Protein AF-A0A6J0KK56-F1 (afdb_monomer_lite)

Radius of gyration: 23.14 Å; chains: 1; bounding box: 52×40×64 Å

Sequence (88 aa):
MNILFGYAYSDGMRVIESGKLSKQTPESDGSLYTELDRPNGQPCLDTKEFDLLSNMMQAVYEERYDEAAEYRDMLSYFQAKRKLRKYK

Secondary structure (DSSP, 8-state):
----------------------------------------S---HHHHHHHHHHHHHHHHHTT-HHHHHHHHHHHHHHHHHHHHHHT-

pLDDT: mean 70.68, std 20.89, range [37.34, 97.44]

Organism: Raphanus sativus (NCBI:txid3726)

Structure (mmCIF, N/CA/C/O backbone):
data_AF-A0A6J0KK56-F1
#
_entry.id   AF-A0A6J0KK56-F1
#
loop_
_atom_site.group_PDB
_atom_site.id
_atom_site.type_symbol
_atom_site.label_atom_id
_atom_site.label_alt_id
_atom_site.label_comp_id
_atom_site.label_asym_id
_atom_site.label_entity_id
_atom_site.label_seq_id
_atom_site.pdbx_PDB_ins_code
_atom_site.Cartn_x
_atom_site.Cartn_y
_atom_site.Cartn_z
_atom_site.occupancy
_atom_site.B_iso_or_equiv
_atom_site.auth_seq_id
_atom_site.auth_comp_id
_atom_site.auth_asym_id
_atom_site.auth_atom_id
_atom_site.pdbx_PDB_model_num
ATOM 1 N N . MET A 1 1 ? 36.211 -15.059 15.545 1.00 38.50 1 MET A N 1
ATOM 2 C CA . MET A 1 1 ? 35.579 -14.008 14.723 1.00 38.50 1 MET A CA 1
ATOM 3 C C . MET A 1 1 ? 34.124 -13.906 15.145 1.00 38.50 1 MET A C 1
ATOM 5 O O . MET A 1 1 ? 33.444 -14.922 15.157 1.00 38.50 1 MET A O 1
ATOM 9 N N . ASN A 1 2 ? 33.717 -12.707 15.568 1.00 37.34 2 ASN A N 1
ATOM 10 C CA . ASN A 1 2 ? 32.329 -12.275 15.780 1.00 37.34 2 ASN A CA 1
ATOM 11 C C . ASN A 1 2 ? 31.534 -12.447 14.460 1.00 37.34 2 ASN A C 1
ATOM 13 O O . ASN A 1 2 ? 32.149 -12.422 13.398 1.00 37.34 2 ASN A O 1
ATOM 17 N N . ILE A 1 3 ? 30.211 -12.640 14.438 1.00 48.88 3 ILE A N 1
ATOM 18 C CA . ILE A 1 3 ? 29.204 -11.605 14.721 1.00 48.88 3 ILE A CA 1
ATOM 19 C C . ILE A 1 3 ? 27.893 -12.229 15.241 1.00 48.88 3 ILE A C 1
ATOM 21 O O . ILE A 1 3 ? 27.339 -13.165 14.671 1.00 48.88 3 ILE A O 1
ATOM 25 N N . LEU A 1 4 ? 27.444 -11.629 16.343 1.00 48.09 4 LEU A N 1
ATOM 26 C CA . LEU A 1 4 ? 26.159 -11.698 17.034 1.00 48.09 4 LEU A CA 1
ATOM 27 C C . LEU A 1 4 ? 24.939 -11.594 16.097 1.00 48.09 4 LEU A C 1
ATOM 29 O O . LEU A 1 4 ? 24.846 -10.669 15.291 1.00 48.09 4 LEU A O 1
ATOM 33 N N . PHE A 1 5 ? 23.935 -12.443 16.335 1.00 45.97 5 PHE A N 1
ATOM 34 C CA . PHE A 1 5 ? 22.536 -12.145 16.018 1.00 45.97 5 PHE A CA 1
ATOM 35 C C . PHE A 1 5 ? 22.076 -10.974 16.900 1.00 45.97 5 PHE A C 1
ATOM 37 O O . PHE A 1 5 ? 21.683 -11.155 18.051 1.00 45.97 5 PHE A O 1
ATOM 44 N N . GLY A 1 6 ? 22.183 -9.752 16.385 1.00 46.72 6 GLY A N 1
ATOM 45 C CA . GLY A 1 6 ? 21.689 -8.550 17.049 1.00 46.72 6 GLY A CA 1
ATOM 46 C C . GLY A 1 6 ? 20.186 -8.373 16.847 1.00 46.72 6 GLY A C 1
ATOM 47 O O . GLY A 1 6 ? 19.782 -7.568 16.016 1.00 46.72 6 GLY A O 1
ATOM 48 N N . TYR A 1 7 ? 19.364 -9.093 17.614 1.00 46.78 7 TYR A N 1
ATOM 49 C CA . TYR A 1 7 ? 17.966 -8.718 17.853 1.00 46.78 7 TYR A CA 1
ATOM 50 C C . TYR A 1 7 ? 17.758 -8.517 19.350 1.00 46.78 7 TYR A C 1
ATOM 52 O O . TYR A 1 7 ? 17.353 -9.418 20.074 1.00 46.78 7 TYR A O 1
ATOM 60 N N . ALA A 1 8 ? 18.094 -7.327 19.826 1.00 44.75 8 ALA A N 1
ATOM 61 C CA . ALA A 1 8 ? 17.609 -6.819 21.100 1.00 44.75 8 ALA A CA 1
ATOM 62 C C . ALA A 1 8 ? 17.704 -5.301 21.032 1.00 44.75 8 ALA A C 1
ATOM 64 O O . ALA A 1 8 ? 18.663 -4.677 21.483 1.00 44.75 8 ALA A O 1
ATOM 65 N N . TYR A 1 9 ? 16.703 -4.732 20.369 1.00 45.44 9 TYR A N 1
ATOM 66 C CA . TYR A 1 9 ? 16.339 -3.339 20.527 1.00 45.44 9 TYR A CA 1
ATOM 67 C C . TYR A 1 9 ? 16.083 -3.116 22.019 1.00 45.44 9 TYR A C 1
ATOM 69 O O . TYR A 1 9 ? 15.164 -3.686 22.605 1.00 45.44 9 TYR A O 1
ATOM 77 N N . SER A 1 10 ? 16.987 -2.375 22.646 1.00 54.66 10 SER A N 1
ATOM 78 C CA . SER A 1 10 ? 16.884 -1.933 24.023 1.00 54.66 10 SER A CA 1
ATOM 79 C C . SER A 1 10 ? 15.679 -1.008 24.156 1.00 54.66 10 SER A C 1
ATOM 81 O O . SER A 1 10 ? 15.778 0.173 23.828 1.00 54.66 10 SER A O 1
ATOM 83 N N . ASP A 1 11 ? 14.564 -1.522 24.661 1.00 49.75 11 ASP A N 1
ATOM 84 C CA . ASP A 1 11 ? 13.536 -0.671 25.244 1.00 49.75 11 ASP A CA 1
ATOM 85 C C . ASP A 1 11 ? 13.172 -1.179 26.643 1.00 49.75 11 ASP A C 1
ATOM 87 O O . ASP A 1 11 ? 12.589 -2.245 26.827 1.00 49.75 11 ASP A O 1
ATOM 91 N N . GLY A 1 12 ? 13.625 -0.429 27.647 1.00 60.44 12 GLY A N 1
ATOM 92 C CA . GLY A 1 12 ? 12.937 -0.268 28.929 1.00 60.44 12 GLY A CA 1
ATOM 93 C C . GLY A 1 12 ? 12.734 -1.465 29.864 1.00 60.44 12 GLY A C 1
ATOM 94 O O . GLY A 1 12 ? 12.094 -1.284 30.902 1.00 60.44 12 GLY A O 1
ATOM 95 N N . MET A 1 13 ? 13.243 -2.663 29.581 1.00 56.53 13 MET A N 1
ATOM 96 C CA . MET A 1 13 ? 12.944 -3.835 30.412 1.00 56.53 13 MET A CA 1
ATOM 97 C C . MET A 1 13 ? 13.756 -3.830 31.720 1.00 56.53 13 MET A C 1
ATOM 99 O O . MET A 1 13 ? 14.932 -4.186 31.754 1.00 56.53 13 MET A O 1
ATOM 103 N N . ARG A 1 14 ? 13.125 -3.408 32.825 1.00 61.75 14 ARG A N 1
ATOM 104 C CA . ARG A 1 14 ? 13.708 -3.507 34.172 1.00 61.75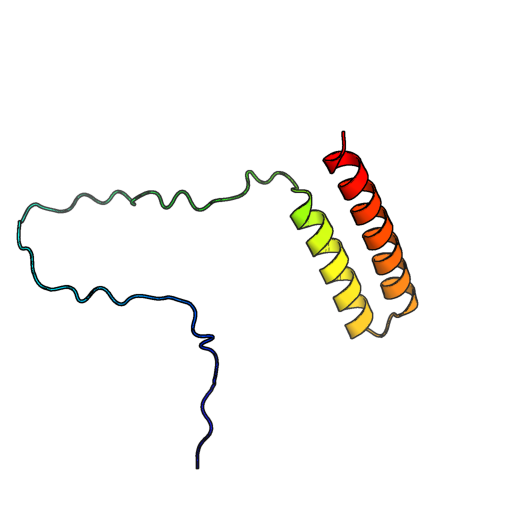 14 ARG A CA 1
ATOM 105 C C . ARG A 1 14 ? 13.630 -4.953 34.665 1.00 61.75 14 ARG A C 1
ATOM 107 O O . ARG A 1 14 ? 12.539 -5.478 34.869 1.00 61.75 14 ARG A O 1
ATOM 114 N N . VAL A 1 15 ? 14.789 -5.567 34.891 1.00 53.41 15 VAL A N 1
ATOM 115 C CA . VAL A 1 15 ? 14.920 -6.860 35.575 1.00 53.41 15 VAL A CA 1
ATOM 116 C C . VAL A 1 15 ? 14.586 -6.657 37.052 1.00 53.41 15 VAL A C 1
ATOM 118 O O . VAL A 1 15 ? 15.300 -5.949 37.758 1.00 53.41 15 VAL A O 1
ATOM 121 N N . ILE A 1 16 ? 13.491 -7.252 37.522 1.00 57.44 16 ILE A N 1
ATOM 122 C CA . ILE A 1 16 ? 13.211 -7.352 38.957 1.00 57.44 16 ILE A CA 1
ATOM 123 C C . ILE A 1 16 ? 13.882 -8.639 39.441 1.00 57.44 16 ILE A C 1
ATOM 125 O O . ILE A 1 16 ? 13.408 -9.742 39.169 1.00 57.44 16 ILE A O 1
ATOM 129 N N . GLU A 1 17 ? 15.018 -8.499 40.123 1.00 50.25 17 GLU A N 1
ATOM 130 C CA . GLU A 1 17 ? 15.679 -9.614 40.801 1.00 50.25 17 GLU A CA 1
ATOM 131 C C . GLU A 1 17 ? 14.736 -10.218 41.851 1.00 50.25 17 GLU A C 1
ATOM 133 O O . GLU A 1 17 ? 14.251 -9.548 42.764 1.00 50.25 17 GLU A O 1
ATOM 138 N N . SER A 1 18 ? 14.457 -11.514 41.710 1.00 56.62 18 SER A N 1
ATOM 139 C CA . SER A 1 18 ? 13.598 -12.272 42.620 1.00 56.62 18 SER A CA 1
ATOM 140 C C . SER A 1 18 ? 14.348 -12.621 43.909 1.00 56.62 18 SER A C 1
ATOM 142 O O . SER A 1 18 ? 14.881 -13.717 44.073 1.00 56.62 18 SER A O 1
ATOM 144 N N . GLY A 1 19 ? 14.386 -11.673 44.846 1.00 42.62 19 GLY A N 1
ATOM 145 C CA . GLY A 1 19 ? 14.865 -11.863 46.214 1.00 42.62 19 GLY A CA 1
ATOM 146 C C . GLY A 1 19 ? 13.735 -12.223 47.184 1.00 42.62 19 GLY A C 1
ATOM 147 O O . GLY A 1 19 ? 13.140 -11.345 47.790 1.00 42.62 19 GLY A O 1
ATOM 148 N N . LYS A 1 20 ? 13.467 -13.528 47.325 1.00 50.62 20 LYS A N 1
ATOM 149 C CA . LYS A 1 20 ? 12.861 -14.234 48.479 1.00 50.62 20 LYS A CA 1
ATOM 150 C C . LYS A 1 20 ? 11.811 -13.476 49.324 1.00 50.62 20 LYS A C 1
ATOM 152 O O . LYS A 1 20 ? 12.154 -12.831 50.311 1.00 50.62 20 LYS A O 1
ATOM 157 N N . LEU A 1 21 ? 10.526 -13.771 49.100 1.00 42.84 21 LEU A N 1
ATOM 158 C CA . LEU A 1 21 ? 9.532 -13.763 50.181 1.00 42.84 21 LEU A CA 1
ATOM 159 C C . LEU A 1 21 ? 8.756 -15.086 50.189 1.00 42.84 21 LEU A C 1
ATOM 161 O O . LEU A 1 21 ? 7.815 -15.304 49.435 1.00 42.84 21 LEU A O 1
ATOM 165 N N . SER A 1 22 ? 9.208 -15.986 51.058 1.00 46.91 22 SER A N 1
ATOM 166 C CA . SER A 1 22 ? 8.468 -17.166 51.498 1.00 46.91 22 SER A CA 1
ATOM 167 C C . SER A 1 22 ? 7.164 -16.736 52.166 1.00 46.91 22 SER A C 1
ATOM 169 O O . SER A 1 22 ? 7.243 -16.028 53.168 1.00 46.91 22 SER A O 1
ATOM 171 N N . LYS A 1 23 ? 6.012 -17.203 51.661 1.00 41.78 23 LYS A N 1
ATOM 172 C CA . LYS A 1 23 ? 4.895 -17.735 52.466 1.00 41.78 23 LYS A CA 1
ATOM 173 C C . LYS A 1 23 ? 4.157 -18.806 51.658 1.00 41.78 23 LYS A C 1
ATOM 175 O O . LYS A 1 23 ? 3.700 -18.567 50.549 1.00 41.78 23 LYS A O 1
ATOM 180 N N . GLN A 1 24 ? 4.104 -19.997 52.240 1.00 44.69 24 GLN A N 1
ATOM 181 C CA . GLN A 1 24 ? 3.426 -21.193 51.750 1.00 44.69 24 GLN A CA 1
ATOM 182 C C . GLN A 1 24 ? 1.905 -20.993 51.691 1.00 44.69 24 GLN A C 1
ATOM 184 O O . GLN A 1 24 ? 1.337 -20.476 52.652 1.00 44.69 24 GLN A O 1
ATOM 189 N N . THR A 1 25 ? 1.245 -21.473 50.632 1.00 39.78 25 THR A N 1
ATOM 190 C CA . THR A 1 25 ? 0.046 -22.352 50.672 1.00 39.78 25 THR A CA 1
ATOM 191 C C . THR A 1 25 ? -0.333 -22.806 49.243 1.00 39.78 25 THR A C 1
ATOM 193 O O . THR A 1 25 ? 0.102 -22.164 48.289 1.00 39.78 25 THR A O 1
ATOM 196 N N . PRO A 1 26 ? -1.001 -23.968 49.083 1.00 43.47 26 PRO A N 1
ATOM 197 C CA . PRO A 1 26 ? -0.778 -24.887 47.963 1.00 43.47 26 PRO A CA 1
ATOM 198 C C . PRO A 1 26 ? -1.660 -24.647 46.728 1.00 43.47 26 PRO A C 1
ATOM 200 O O . PRO A 1 26 ? -2.724 -24.042 46.806 1.00 43.47 26 PRO A O 1
ATOM 203 N N . GLU A 1 27 ? -1.161 -25.183 45.612 1.00 50.84 27 GLU A N 1
ATOM 204 C CA . GLU A 1 27 ? -1.784 -25.436 44.309 1.00 50.84 27 GLU A CA 1
ATOM 205 C C . GLU A 1 27 ? -3.322 -25.449 44.275 1.00 50.84 27 GLU A C 1
ATOM 207 O O . GLU A 1 27 ? -3.983 -26.299 44.869 1.00 50.84 27 GLU A O 1
ATOM 212 N N . SER A 1 28 ? -3.875 -24.566 43.446 1.00 48.16 28 SER A N 1
ATOM 213 C CA . SER A 1 28 ? -5.040 -24.881 42.626 1.00 48.16 28 SER A CA 1
ATOM 214 C C . SER A 1 28 ? -4.860 -24.175 41.291 1.00 48.16 28 SER A C 1
ATOM 216 O O . SER A 1 28 ? -4.904 -22.947 41.212 1.00 48.16 28 SER A O 1
ATOM 218 N N . ASP A 1 29 ? -4.636 -24.979 40.257 1.00 51.94 29 ASP A N 1
ATOM 219 C CA . ASP A 1 29 ? -4.637 -24.592 38.855 1.00 51.94 29 ASP A CA 1
ATOM 220 C C . ASP A 1 29 ? -5.828 -23.694 38.520 1.00 51.94 29 ASP A C 1
ATOM 222 O O . ASP A 1 29 ? -6.987 -24.016 38.786 1.00 51.94 29 ASP A O 1
ATOM 226 N N . GLY A 1 30 ? -5.538 -22.551 37.915 1.00 49.56 30 GLY A N 1
ATOM 227 C CA . GLY A 1 30 ? -6.559 -21.582 37.557 1.00 49.56 30 GLY A CA 1
ATOM 228 C C .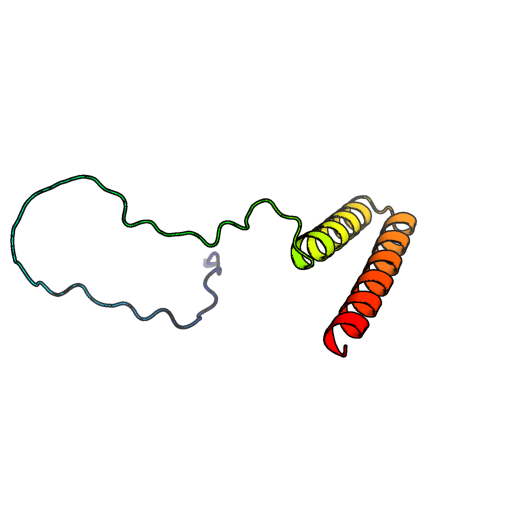 GLY A 1 30 ? -5.911 -20.351 36.971 1.00 49.56 30 GLY A C 1
ATOM 229 O O . GLY A 1 30 ? -5.892 -19.312 37.618 1.00 49.56 30 GLY A O 1
ATOM 230 N N . SER A 1 31 ? -5.309 -20.542 35.791 1.00 53.22 31 SER A N 1
ATOM 231 C CA . SER A 1 31 ? -4.831 -19.528 34.849 1.00 53.22 31 SER A CA 1
ATOM 232 C C . SER A 1 31 ? -5.232 -18.118 35.274 1.00 53.22 31 SER A C 1
ATOM 234 O O . SER A 1 31 ? -6.399 -17.739 35.169 1.00 53.22 31 SER A O 1
ATOM 236 N N . LEU A 1 32 ? -4.258 -17.347 35.774 1.00 50.16 32 LEU A N 1
ATOM 237 C CA . LEU A 1 32 ? -4.359 -15.897 35.744 1.00 50.16 32 LEU A CA 1
ATOM 238 C C . LEU A 1 32 ? -4.700 -15.579 34.300 1.00 50.16 32 LEU A C 1
ATOM 240 O O . LEU A 1 32 ? -3.851 -15.760 33.424 1.00 50.16 32 LEU A O 1
ATOM 244 N N . TYR A 1 33 ? -5.965 -15.232 34.064 1.00 47.94 33 TYR A N 1
ATOM 245 C CA . TYR A 1 33 ? -6.444 -14.797 32.775 1.00 47.94 33 TYR A CA 1
ATOM 246 C C . TYR A 1 33 ? -5.579 -13.593 32.440 1.00 47.94 33 TYR A C 1
ATOM 248 O O . TYR A 1 33 ? -5.821 -12.464 32.855 1.00 47.94 33 TYR A O 1
ATOM 256 N N . THR A 1 34 ? -4.520 -13.877 31.690 1.00 52.69 34 THR A N 1
ATOM 257 C CA . THR A 1 34 ? -4.040 -12.974 30.679 1.00 52.69 34 THR A CA 1
ATOM 258 C C . THR A 1 34 ? -5.262 -12.876 29.790 1.00 52.69 34 THR A C 1
ATOM 260 O O . THR A 1 34 ? -5.468 -13.706 28.904 1.00 52.69 34 THR A O 1
ATOM 263 N N . GLU A 1 35 ? -6.155 -11.946 30.114 1.00 50.72 35 GLU A N 1
ATOM 264 C CA . GLU A 1 35 ? -7.085 -11.384 29.158 1.00 50.72 35 GLU A CA 1
ATOM 265 C C . GLU A 1 35 ? -6.170 -10.694 28.149 1.00 50.72 35 GLU A C 1
ATOM 267 O O . GLU A 1 35 ? -5.916 -9.495 28.180 1.00 50.72 35 GLU A O 1
ATOM 272 N N . LEU A 1 36 ? -5.513 -11.537 27.344 1.00 58.59 36 LEU A N 1
ATOM 273 C CA . LEU A 1 36 ? -4.896 -11.168 26.104 1.00 58.59 36 LEU A CA 1
ATOM 274 C C . LEU A 1 36 ? -5.988 -10.358 25.440 1.00 58.59 36 LEU A C 1
ATOM 276 O O . LEU A 1 36 ? -7.114 -10.853 25.341 1.00 58.59 36 LEU A O 1
ATOM 280 N N . ASP A 1 37 ? -5.647 -9.126 25.085 1.00 58.69 37 ASP A N 1
ATOM 281 C CA . ASP A 1 37 ? -6.391 -8.231 24.213 1.00 58.69 37 ASP A CA 1
ATOM 282 C C . ASP A 1 37 ? -6.666 -8.972 22.900 1.00 58.69 37 ASP A C 1
ATOM 284 O O . ASP A 1 37 ? -5.997 -8.811 21.883 1.00 58.69 37 ASP A O 1
ATOM 288 N N . ARG A 1 38 ? -7.552 -9.961 22.976 1.00 56.69 38 ARG A N 1
ATOM 289 C CA . ARG A 1 38 ? -7.922 -10.833 21.892 1.00 56.69 38 ARG A CA 1
ATOM 290 C C . ARG A 1 38 ? -9.010 -10.023 21.229 1.00 56.69 38 ARG A C 1
ATOM 292 O O . ARG A 1 38 ? -10.100 -9.921 21.799 1.00 56.69 38 ARG A O 1
ATOM 299 N N . PRO A 1 39 ? -8.729 -9.403 20.072 1.00 60.50 39 PRO A N 1
ATOM 300 C CA . PRO A 1 39 ? -9.752 -8.649 19.383 1.00 60.50 39 PRO A CA 1
ATOM 301 C C . PRO A 1 39 ? -10.945 -9.586 19.199 1.00 60.50 39 PRO A C 1
ATOM 303 O O . PRO A 1 39 ? -10.758 -10.778 18.945 1.00 60.50 39 PRO A O 1
ATOM 306 N N . ASN A 1 40 ? -12.153 -9.051 19.382 1.00 62.03 40 ASN A N 1
ATOM 307 C CA . ASN A 1 40 ? -13.447 -9.747 19.439 1.00 62.03 40 ASN A CA 1
ATOM 308 C C . ASN A 1 40 ? -13.832 -10.482 18.124 1.00 62.03 40 ASN A C 1
ATOM 310 O O . ASN A 1 40 ? -14.997 -10.543 17.747 1.00 62.03 40 ASN A O 1
ATOM 314 N N . GLY A 1 41 ? -12.851 -10.916 17.325 1.00 62.31 41 GLY A N 1
ATOM 315 C CA . GLY A 1 41 ? -12.982 -11.396 15.951 1.00 62.31 41 GLY A CA 1
ATOM 316 C C . GLY A 1 41 ? -13.500 -10.335 14.980 1.00 62.31 41 GLY A C 1
ATOM 317 O O . GLY A 1 41 ? -13.648 -10.600 13.791 1.00 62.31 41 GLY A O 1
ATOM 318 N N . GLN A 1 42 ? -13.807 -9.135 15.472 1.00 67.94 42 GLN A N 1
ATOM 319 C CA . GLN A 1 42 ? -14.461 -8.100 14.702 1.00 67.94 42 GLN A CA 1
ATOM 320 C C . GLN A 1 42 ? -13.405 -7.359 13.878 1.00 67.94 42 GLN A C 1
ATOM 322 O O . GLN A 1 42 ? -12.394 -6.937 14.443 1.00 67.94 42 GLN A O 1
ATOM 327 N N . PRO A 1 43 ? -13.608 -7.193 12.558 1.00 64.88 43 PRO A N 1
ATOM 328 C CA . PRO A 1 43 ? -12.606 -6.588 11.694 1.00 64.88 43 PRO A CA 1
ATOM 329 C C . PRO A 1 43 ? -12.387 -5.135 12.111 1.00 64.88 43 PRO A C 1
ATOM 331 O O . PRO A 1 43 ? -13.219 -4.262 11.836 1.00 64.88 43 PRO A O 1
ATOM 334 N N . CYS A 1 44 ? -11.275 -4.879 12.800 1.00 74.38 44 CYS A N 1
ATOM 335 C CA . CYS A 1 44 ? -10.901 -3.537 13.203 1.00 74.38 44 CYS A CA 1
ATOM 336 C C . CYS A 1 44 ? -10.358 -2.768 11.991 1.00 74.38 44 CYS A C 1
ATOM 338 O O . CYS A 1 44 ? -9.989 -3.339 10.959 1.00 74.38 44 CYS A O 1
ATOM 340 N N . LEU A 1 45 ? -10.373 -1.436 12.082 1.00 80.69 45 LEU A N 1
ATOM 341 C CA . LEU A 1 45 ? -9.874 -0.593 10.993 1.00 80.69 45 LEU A CA 1
ATOM 342 C C . LEU A 1 45 ? -8.385 -0.842 10.734 1.00 80.69 45 LEU A C 1
ATOM 344 O O . LEU A 1 45 ? -7.962 -0.766 9.585 1.00 80.69 45 LEU A O 1
ATOM 348 N N . ASP A 1 46 ? -7.633 -1.177 11.779 1.00 80.31 46 ASP A N 1
ATOM 349 C CA . ASP A 1 46 ? -6.199 -1.424 11.686 1.00 80.31 46 ASP A CA 1
ATOM 350 C C . ASP A 1 46 ? -5.897 -2.777 11.021 1.00 80.31 46 ASP A C 1
ATOM 352 O O . ASP A 1 46 ? -4.990 -2.839 10.198 1.00 80.31 46 ASP A O 1
ATOM 356 N N . THR A 1 47 ? -6.711 -3.823 11.245 1.00 85.94 47 THR A N 1
ATOM 357 C CA . THR A 1 47 ? -6.606 -5.093 10.495 1.00 85.94 47 THR A CA 1
ATOM 358 C C . THR A 1 47 ? -6.795 -4.861 9.001 1.00 85.94 47 THR A C 1
ATOM 360 O O . THR A 1 47 ? -5.998 -5.336 8.208 1.00 85.94 47 THR A O 1
ATOM 363 N N . LYS A 1 48 ? -7.786 -4.054 8.600 1.00 86.25 48 LYS A N 1
ATOM 364 C CA . LYS A 1 48 ? -8.009 -3.755 7.175 1.00 86.25 48 LYS A CA 1
ATOM 365 C C . LYS A 1 48 ? -6.857 -2.976 6.540 1.00 86.25 48 LYS A C 1
ATOM 367 O O . LYS A 1 48 ? -6.563 -3.176 5.367 1.00 86.25 48 LYS A O 1
ATOM 372 N N . GLU A 1 49 ? -6.239 -2.061 7.286 1.00 88.56 49 GLU A N 1
ATOM 373 C CA . GLU A 1 49 ? -5.062 -1.323 6.813 1.00 88.56 49 GLU A CA 1
ATOM 374 C C . GLU A 1 49 ? -3.857 -2.258 6.656 1.00 88.56 49 GLU A C 1
ATOM 376 O O . GLU A 1 49 ? -3.150 -2.189 5.651 1.00 88.56 49 GLU A O 1
ATOM 381 N N . PHE A 1 50 ? -3.671 -3.168 7.616 1.00 89.88 50 PHE A N 1
ATOM 382 C CA . PHE A 1 50 ? -2.631 -4.187 7.574 1.00 89.88 50 PHE A CA 1
ATOM 383 C C . PHE A 1 50 ? -2.814 -5.147 6.393 1.00 89.88 50 PHE A C 1
ATOM 385 O O . PHE A 1 50 ? -1.869 -5.341 5.637 1.00 89.88 50 PHE A O 1
ATOM 392 N N . ASP A 1 51 ? -4.025 -5.661 6.166 1.00 90.62 51 ASP A N 1
ATOM 393 C CA . ASP A 1 51 ? -4.319 -6.572 5.054 1.00 90.62 51 ASP A CA 1
ATOM 394 C C . ASP A 1 51 ? -3.976 -5.936 3.694 1.00 90.62 51 ASP A C 1
ATOM 396 O O . ASP A 1 51 ? -3.368 -6.573 2.833 1.00 90.62 51 ASP A O 1
ATOM 400 N N . LEU A 1 52 ? -4.310 -4.653 3.504 1.00 92.12 52 LEU A N 1
ATOM 401 C CA . LEU A 1 52 ? -3.968 -3.912 2.284 1.00 92.12 52 LEU A CA 1
ATOM 402 C C . LEU A 1 52 ? -2.455 -3.761 2.100 1.00 92.12 52 LEU A C 1
ATOM 404 O O . L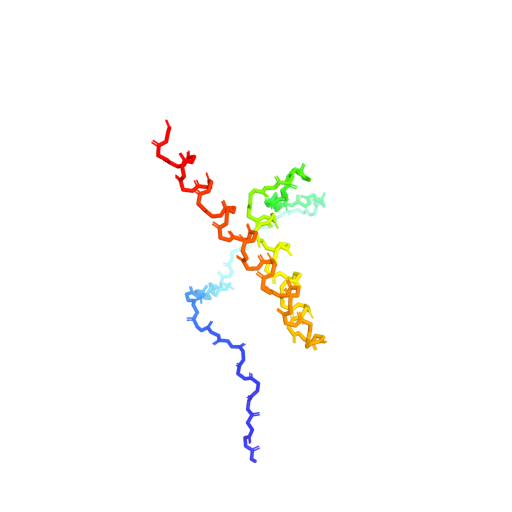EU A 1 52 ? -1.954 -3.921 0.988 1.00 92.12 52 LEU A O 1
ATOM 408 N N . LEU A 1 53 ? -1.726 -3.475 3.180 1.00 93.50 53 LEU A N 1
ATOM 409 C CA . LEU A 1 53 ? -0.267 -3.380 3.153 1.00 93.50 53 LEU A CA 1
ATOM 410 C C . LEU A 1 53 ? 0.387 -4.733 2.865 1.00 93.50 53 LEU A C 1
ATOM 412 O O . LEU A 1 53 ? 1.314 -4.794 2.059 1.00 93.50 53 LEU A O 1
ATOM 416 N N . SER A 1 54 ? -0.101 -5.813 3.477 1.00 93.50 54 SER A N 1
ATOM 417 C CA . SER A 1 54 ? 0.395 -7.168 3.234 1.00 93.50 54 SER A CA 1
ATOM 418 C C . SER A 1 54 ? 0.179 -7.593 1.785 1.00 93.50 54 SER A C 1
ATOM 420 O O . SER A 1 54 ? 1.113 -8.086 1.156 1.00 93.50 54 SER A O 1
ATOM 422 N N . ASN A 1 55 ? -1.003 -7.329 1.223 1.00 93.94 55 ASN A N 1
ATOM 423 C CA . ASN A 1 55 ? -1.297 -7.630 -0.178 1.00 93.94 55 ASN A CA 1
ATOM 424 C C . ASN A 1 55 ? -0.433 -6.801 -1.137 1.00 93.94 55 ASN A C 1
ATOM 426 O O . ASN A 1 55 ? 0.105 -7.341 -2.102 1.00 93.94 55 ASN A O 1
ATOM 430 N N . MET A 1 56 ? -0.230 -5.511 -0.844 1.00 95.75 56 MET A N 1
ATOM 431 C CA . MET A 1 56 ? 0.689 -4.665 -1.611 1.00 95.75 56 MET A CA 1
ATOM 432 C C . MET A 1 56 ? 2.115 -5.222 -1.580 1.00 95.75 56 MET A C 1
ATOM 434 O O . MET A 1 56 ? 2.773 -5.302 -2.613 1.00 95.75 56 MET A O 1
ATOM 438 N N . MET A 1 57 ? 2.598 -5.619 -0.403 1.00 94.31 57 MET A N 1
ATOM 439 C CA . MET A 1 57 ? 3.952 -6.138 -0.226 1.00 94.31 57 MET A CA 1
ATOM 440 C C . MET A 1 57 ? 4.136 -7.485 -0.937 1.00 94.31 57 MET A C 1
ATOM 442 O O . MET A 1 57 ? 5.160 -7.687 -1.583 1.00 94.31 57 MET A O 1
ATOM 446 N N . GLN A 1 58 ? 3.124 -8.357 -0.911 1.00 96.62 58 GLN A N 1
ATOM 447 C CA . GLN A 1 58 ? 3.094 -9.592 -1.698 1.00 96.62 58 GLN A CA 1
ATOM 448 C C . GLN A 1 58 ? 3.166 -9.306 -3.206 1.00 96.62 58 GLN A C 1
ATOM 450 O O . GLN A 1 58 ? 3.985 -9.904 -3.898 1.00 96.62 58 GLN A O 1
ATOM 455 N N . ALA A 1 59 ? 2.381 -8.349 -3.709 1.00 96.00 59 ALA A N 1
ATOM 456 C CA . ALA A 1 59 ? 2.420 -7.953 -5.117 1.00 96.00 59 ALA A CA 1
ATOM 457 C C . ALA A 1 59 ? 3.795 -7.393 -5.524 1.00 96.00 59 ALA A C 1
ATOM 459 O O . ALA A 1 59 ? 4.292 -7.703 -6.602 1.00 96.00 59 ALA A O 1
ATOM 460 N N . VAL A 1 60 ? 4.451 -6.624 -4.646 1.00 96.12 60 VAL A N 1
ATOM 461 C CA . VAL A 1 60 ? 5.828 -6.147 -4.862 1.00 96.12 60 VAL A CA 1
ATOM 462 C C . VAL A 1 60 ? 6.823 -7.307 -4.913 1.00 96.12 60 VAL A C 1
ATOM 464 O O . VAL A 1 60 ? 7.702 -7.300 -5.771 1.00 96.12 60 VAL A O 1
ATOM 467 N N . TYR A 1 61 ? 6.687 -8.303 -4.031 1.00 96.50 61 TYR A N 1
ATOM 468 C CA . TYR A 1 61 ? 7.535 -9.500 -4.050 1.00 96.50 61 TYR A CA 1
ATOM 469 C C . TYR A 1 61 ? 7.34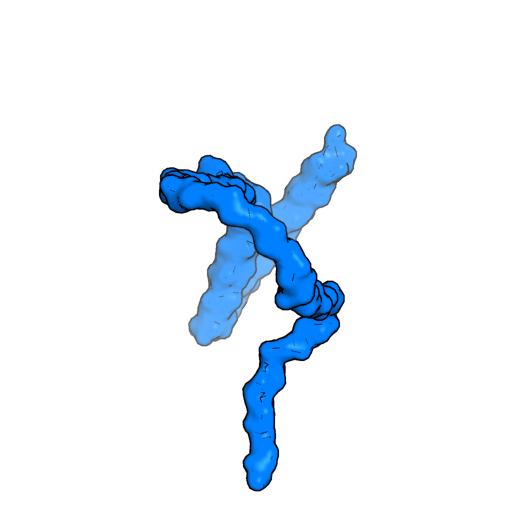6 -10.345 -5.312 1.00 96.50 61 TYR A C 1
ATOM 471 O O . TYR A 1 61 ? 8.302 -10.950 -5.784 1.00 96.50 61 TYR A O 1
ATOM 479 N N . GLU A 1 62 ? 6.135 -10.369 -5.861 1.00 97.44 62 GLU A N 1
ATOM 480 C CA . GLU A 1 62 ? 5.807 -11.029 -7.128 1.00 97.44 62 GLU A CA 1
ATOM 481 C C . GLU A 1 62 ? 6.119 -10.160 -8.360 1.00 97.44 62 GLU A C 1
ATOM 483 O O . GLU A 1 62 ? 5.814 -10.566 -9.478 1.00 97.44 62 GLU A O 1
ATOM 488 N N . GLU A 1 63 ? 6.697 -8.967 -8.173 1.00 95.06 63 GLU A N 1
ATOM 489 C CA . GLU A 1 63 ? 6.988 -7.986 -9.233 1.00 95.06 63 GLU A CA 1
ATOM 490 C C . GLU A 1 63 ? 5.739 -7.522 -10.016 1.00 95.06 63 GLU A C 1
ATOM 492 O O . GLU A 1 63 ? 5.823 -6.961 -11.110 1.00 95.06 63 GLU A O 1
ATOM 497 N N . ARG A 1 64 ? 4.548 -7.691 -9.431 1.00 97.25 64 ARG A N 1
ATOM 498 C CA . ARG A 1 64 ? 3.251 -7.255 -9.972 1.00 97.25 64 ARG A CA 1
ATOM 499 C C . ARG A 1 64 ? 2.999 -5.797 -9.604 1.00 97.25 64 ARG A C 1
ATOM 501 O O . ARG A 1 64 ? 2.164 -5.473 -8.758 1.00 97.25 64 ARG A O 1
ATOM 508 N N . TYR A 1 65 ? 3.756 -4.897 -10.224 1.00 94.56 65 TYR A N 1
ATOM 509 C CA . TYR A 1 65 ? 3.732 -3.474 -9.872 1.00 94.56 65 TYR A CA 1
ATOM 510 C C . TYR A 1 65 ? 2.400 -2.779 -10.164 1.00 94.56 65 TYR A C 1
ATOM 512 O O . TYR A 1 65 ? 2.035 -1.864 -9.425 1.00 94.56 65 TYR A O 1
ATOM 520 N N . ASP A 1 66 ? 1.660 -3.229 -11.179 1.00 96.19 66 ASP A N 1
ATOM 521 C CA . ASP A 1 66 ? 0.329 -2.694 -11.489 1.00 96.19 66 ASP A CA 1
ATOM 522 C C . ASP A 1 66 ? -0.634 -2.923 -10.313 1.00 96.19 66 ASP A C 1
ATOM 524 O O . ASP A 1 66 ? -1.285 -1.998 -9.833 1.00 96.19 66 ASP A O 1
ATOM 528 N N . GLU A 1 67 ? -0.632 -4.130 -9.749 1.00 94.50 67 GLU A N 1
ATOM 529 C CA . GLU A 1 67 ? -1.469 -4.474 -8.596 1.00 94.50 67 GLU A CA 1
ATOM 530 C C . GLU A 1 67 ? -0.983 -3.816 -7.309 1.00 94.50 67 GLU A C 1
ATOM 532 O O . GLU A 1 67 ? -1.784 -3.345 -6.502 1.00 94.50 67 GLU A O 1
ATOM 537 N N . ALA A 1 68 ? 0.334 -3.711 -7.117 1.00 95.56 68 ALA A N 1
ATOM 538 C CA . ALA A 1 68 ? 0.886 -2.950 -6.003 1.00 95.56 68 ALA A CA 1
ATOM 539 C C . ALA A 1 68 ? 0.431 -1.477 -6.045 1.00 95.56 68 ALA A C 1
ATOM 541 O O . ALA A 1 68 ? 0.132 -0.891 -4.999 1.00 95.56 68 ALA A O 1
ATOM 542 N N . ALA A 1 69 ? 0.336 -0.882 -7.240 1.00 96.00 69 ALA A N 1
ATOM 543 C CA . ALA A 1 69 ? -0.181 0.470 -7.417 1.00 96.00 69 ALA A CA 1
ATOM 544 C C . ALA A 1 69 ? -1.677 0.564 -7.069 1.00 96.00 69 ALA A C 1
ATOM 546 O O . ALA A 1 69 ? -2.073 1.499 -6.370 1.00 96.00 69 ALA A O 1
ATOM 547 N N . GLU A 1 70 ? -2.489 -0.423 -7.454 1.00 95.94 70 GLU A N 1
ATOM 548 C CA . GLU A 1 70 ? -3.903 -0.489 -7.062 1.00 95.94 70 GLU A CA 1
ATOM 549 C C . GLU A 1 70 ? -4.080 -0.591 -5.539 1.00 95.94 70 GLU A C 1
ATOM 551 O O . GLU A 1 70 ? -4.871 0.154 -4.948 1.00 95.94 70 GLU A O 1
ATOM 556 N N . TYR A 1 71 ? -3.307 -1.455 -4.868 1.00 94.88 71 TYR A N 1
ATOM 557 C CA . TYR A 1 71 ? -3.352 -1.571 -3.407 1.00 94.88 71 TYR A CA 1
ATOM 558 C C . TYR A 1 71 ? -2.937 -0.271 -2.711 1.00 94.88 71 TYR A C 1
ATOM 560 O O . TYR A 1 71 ? -3.563 0.128 -1.723 1.00 94.88 71 TYR A O 1
ATOM 568 N N . ARG A 1 72 ? -1.932 0.438 -3.240 1.00 94.06 72 ARG A N 1
ATOM 569 C CA . ARG A 1 72 ? -1.513 1.755 -2.735 1.00 94.06 72 ARG A CA 1
ATOM 570 C C . ARG A 1 72 ? -2.632 2.793 -2.850 1.00 94.06 72 ARG A C 1
ATOM 572 O O . ARG A 1 72 ? -2.851 3.579 -1.920 1.00 94.06 72 ARG A O 1
ATOM 579 N N . ASP A 1 73 ? -3.342 2.815 -3.970 1.00 96.06 73 ASP A N 1
ATOM 580 C CA . ASP A 1 73 ? -4.429 3.768 -4.196 1.00 96.06 73 ASP A CA 1
ATOM 581 C C . ASP A 1 73 ? -5.624 3.457 -3.275 1.00 96.06 73 ASP A C 1
ATOM 583 O O . ASP A 1 73 ? -6.191 4.361 -2.647 1.00 96.06 73 ASP A O 1
ATOM 587 N N . MET A 1 74 ? -5.934 2.171 -3.077 1.00 94.06 74 MET A N 1
ATOM 588 C CA . MET A 1 74 ? -6.949 1.717 -2.123 1.00 94.06 74 MET A CA 1
ATOM 589 C C . MET A 1 74 ? -6.588 2.077 -0.673 1.00 94.06 74 MET A C 1
ATOM 591 O O . MET A 1 74 ? -7.440 2.561 0.082 1.00 94.06 74 MET A O 1
ATOM 595 N N . LEU A 1 75 ? -5.320 1.909 -0.288 1.00 93.62 75 LEU A N 1
ATOM 596 C CA . LEU A 1 75 ? -4.800 2.309 1.018 1.00 93.62 75 LEU A CA 1
ATOM 597 C C . LEU A 1 75 ? -4.932 3.823 1.236 1.00 93.62 75 LEU A C 1
ATOM 599 O O . LEU A 1 75 ? -5.408 4.266 2.285 1.00 93.62 75 LEU A O 1
ATOM 603 N N . SER A 1 76 ? -4.581 4.623 0.228 1.00 92.75 76 SER A N 1
ATOM 604 C CA . SER A 1 76 ? -4.687 6.087 0.277 1.00 92.75 76 SER A CA 1
ATOM 605 C C . SER A 1 76 ? -6.138 6.539 0.479 1.00 92.75 76 SER A C 1
ATOM 607 O O . SER A 1 76 ? -6.422 7.391 1.329 1.00 92.75 76 SER A O 1
ATOM 609 N N . TYR A 1 77 ? -7.081 5.914 -0.234 1.00 92.75 77 TYR A N 1
ATO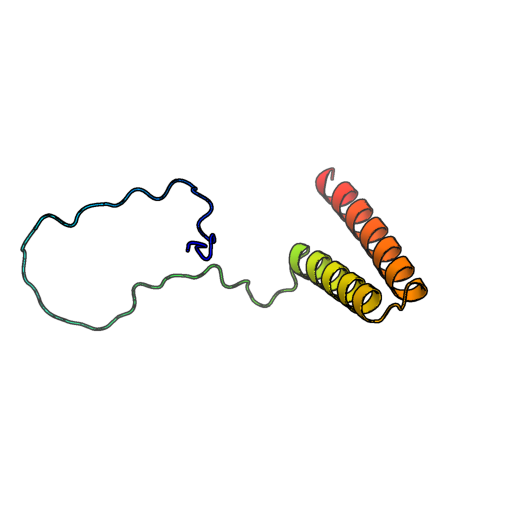M 610 C CA . TYR A 1 77 ? -8.515 6.139 -0.044 1.00 92.75 77 TYR A CA 1
ATOM 611 C C . TYR A 1 77 ? -8.976 5.766 1.375 1.00 92.75 77 TYR A C 1
ATOM 613 O O . TYR A 1 77 ? -9.688 6.537 2.032 1.00 92.75 77 TYR A O 1
ATOM 621 N N . PHE A 1 78 ? -8.552 4.605 1.881 1.00 91.44 78 PHE A N 1
ATOM 622 C CA . PHE A 1 78 ? -8.906 4.142 3.221 1.00 91.44 78 PHE A CA 1
ATOM 623 C C . PHE A 1 78 ? -8.407 5.103 4.309 1.00 91.44 78 PHE A C 1
ATOM 625 O O . PHE A 1 78 ? -9.171 5.493 5.199 1.00 91.44 78 PHE A O 1
ATOM 632 N N . GLN A 1 79 ? -7.159 5.564 4.207 1.00 88.75 79 GLN A N 1
ATOM 633 C CA . GLN A 1 79 ? -6.575 6.528 5.139 1.00 88.75 79 GLN A CA 1
ATOM 634 C C . GLN A 1 79 ? -7.284 7.886 5.094 1.00 88.75 79 GLN A C 1
ATOM 636 O O . GLN A 1 79 ? -7.556 8.463 6.151 1.00 88.75 79 GLN A O 1
ATOM 641 N N . ALA A 1 80 ? -7.637 8.386 3.904 1.00 91.56 80 ALA A N 1
ATOM 642 C CA . ALA A 1 80 ? -8.411 9.619 3.761 1.00 91.56 80 ALA A CA 1
ATOM 643 C C . ALA A 1 80 ? -9.778 9.503 4.455 1.00 91.56 80 ALA A C 1
ATOM 645 O O . ALA A 1 80 ? -10.155 10.358 5.260 1.00 91.56 80 ALA A O 1
ATOM 646 N N . LYS A 1 81 ? -10.487 8.389 4.239 1.00 88.94 81 LYS A N 1
ATOM 647 C CA . LYS A 1 81 ? -11.761 8.097 4.908 1.00 88.94 81 LYS A CA 1
ATOM 648 C C . LYS A 1 81 ? -11.611 7.980 6.427 1.00 88.94 81 LYS A C 1
ATOM 650 O O . LYS A 1 81 ? -12.483 8.446 7.162 1.00 88.94 81 LYS A O 1
ATOM 655 N N . ARG A 1 82 ? -10.513 7.392 6.915 1.00 85.75 82 ARG A N 1
ATOM 656 C CA . ARG A 1 82 ? -10.215 7.301 8.354 1.00 85.75 82 ARG A CA 1
ATOM 657 C C . ARG A 1 82 ? -9.975 8.680 8.963 1.00 85.75 82 ARG A C 1
ATOM 659 O O . ARG A 1 82 ? -10.514 8.955 10.030 1.00 85.75 82 ARG A O 1
ATOM 666 N N . LYS A 1 83 ? -9.237 9.559 8.276 1.00 84.94 83 LYS A N 1
ATOM 667 C CA . LYS A 1 83 ? -9.040 10.953 8.707 1.00 84.94 83 LYS A CA 1
ATOM 668 C C . LYS A 1 83 ? -10.381 11.675 8.841 1.00 84.94 83 LYS A C 1
ATOM 670 O O . LYS A 1 83 ? -10.649 12.224 9.899 1.00 84.94 83 LYS A O 1
ATOM 675 N N . LEU A 1 84 ? -11.272 11.571 7.852 1.00 83.25 84 LEU A N 1
ATOM 676 C CA . LEU A 1 84 ? -12.608 12.188 7.914 1.00 83.25 84 LEU A CA 1
ATOM 677 C C . LEU A 1 84 ? -13.458 11.706 9.100 1.00 83.25 84 LEU A C 1
ATOM 679 O O . LEU A 1 84 ? -14.236 12.480 9.646 1.00 83.25 84 LEU A O 1
ATOM 683 N N . ARG A 1 85 ? -13.314 10.441 9.513 1.00 75.25 85 ARG A N 1
ATOM 684 C CA . ARG A 1 85 ? -14.009 9.896 10.691 1.00 75.25 85 ARG A CA 1
ATOM 685 C C . ARG A 1 85 ? -13.430 10.369 12.022 1.00 75.25 85 ARG A C 1
ATOM 687 O O . ARG A 1 85 ? -14.147 10.335 13.006 1.00 75.25 85 ARG A O 1
ATOM 694 N N . LYS A 1 86 ? -12.157 10.773 12.066 1.00 72.00 86 LYS A N 1
ATOM 695 C CA . LYS A 1 86 ? -11.514 11.275 13.292 1.00 72.00 86 LYS A CA 1
ATOM 696 C C . LYS A 1 86 ? -11.889 12.725 13.623 1.00 72.00 86 LYS A C 1
ATOM 698 O O . LYS A 1 86 ? -11.719 13.129 14.763 1.00 72.00 86 LYS A O 1
ATOM 703 N N . TYR A 1 87 ? -12.368 13.495 12.644 1.00 59.22 87 TYR A N 1
ATOM 704 C CA . TYR A 1 87 ? -12.729 14.913 12.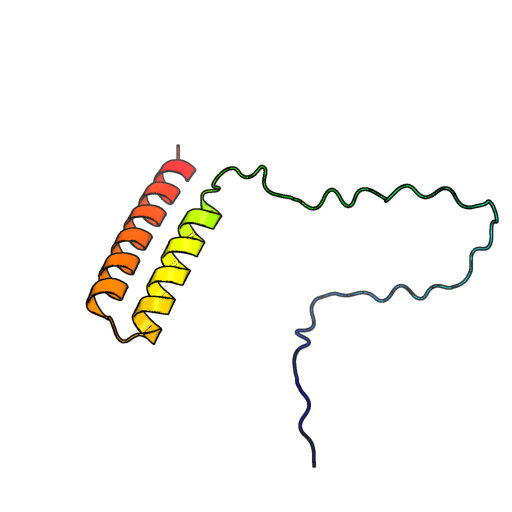804 1.00 59.22 87 TYR A CA 1
ATOM 705 C C . TYR A 1 87 ? -14.244 15.159 12.871 1.00 59.22 87 TYR A C 1
ATOM 707 O O . TYR A 1 87 ? -14.684 16.294 12.697 1.00 59.22 87 TYR A O 1
ATOM 715 N N . LYS A 1 88 ? -15.038 14.106 13.063 1.00 50.09 88 LYS A N 1
ATOM 716 C CA . LYS A 1 88 ? -16.498 14.160 13.114 1.00 50.09 88 LYS A CA 1
ATOM 717 C C . LYS A 1 88 ? -16.972 13.732 14.491 1.00 50.09 88 LYS A C 1
ATOM 719 O O . LYS A 1 88 ? -17.941 14.350 14.970 1.00 50.09 88 LYS A O 1
#

Foldseek 3Di:
DDDDPPDDDDDDDDDDPDDDDDDDDDDDDDDPPPVPVPPPPDCDLVNVLVVLVVQLVVCVVVVVVVVNVVSVVVSVVSVVVVVVVVVD